Protein AF-A0A2N5D4L7-F1 (afdb_monomer_lite)

pLDDT: mean 73.31, std 12.95, range [41.28, 86.69]

Sequence (52 aa):
MLPADQHFSGCNAARAAGRESIPSWDPSYRESMDGDGDGLACEPYRGRSRRW

Secondary structure (DSSP, 8-state):
-PPP----SSHHHHHHTT--SEETTSTT--GGG-SS-SSEET--SS------

InterPro domains:
  IPR008613 Excalibur calcium-binding domain [PF05901] (8-43)
  IPR008613 Excalibur calcium-binding domain [SM00894] (7-43)

Foldseek 3Di:
DQPAQPPQVELVSCVVVVHAFQFQPHNVDDCVQVPPNPRTGSHDPPDPPPPD

Organism: NCBI:txid2055137

Structure (mmCIF, N/CA/C/O backbone):
data_AF-A0A2N5D4L7-F1
#
_entry.id   AF-A0A2N5D4L7-F1
#
loop_
_atom_site.group_PDB
_atom_site.id
_atom_site.type_symbol
_atom_site.label_atom_id
_atom_site.label_alt_id
_atom_site.label_comp_id
_atom_site.label_asym_id
_atom_site.label_entity_id
_atom_site.label_seq_id
_atom_site.pdbx_PDB_ins_code
_atom_site.Cartn_x
_atom_site.Cartn_y
_atom_site.Cartn_z
_atom_site.occupancy
_atom_site.B_iso_or_equiv
_atom_site.auth_seq_id
_atom_site.auth_comp_id
_atom_site.auth_asym_id
_atom_site.auth_atom_id
_atom_site.pdbx_PDB_model_num
ATOM 1 N N . MET A 1 1 ? 5.880 -20.954 -8.947 1.00 43.53 1 MET A N 1
ATOM 2 C CA . MET A 1 1 ? 6.286 -19.668 -9.549 1.00 43.53 1 MET A CA 1
ATOM 3 C C . MET A 1 1 ? 5.120 -18.710 -9.394 1.00 43.53 1 MET A C 1
ATOM 5 O O . MET A 1 1 ? 4.248 -18.682 -10.249 1.00 43.53 1 MET A O 1
ATOM 9 N N . LEU A 1 2 ? 5.030 -18.041 -8.243 1.00 56.22 2 LEU A N 1
ATOM 10 C CA . LEU A 1 2 ? 4.038 -16.984 -8.043 1.00 56.22 2 LEU A CA 1
ATOM 11 C C . LEU A 1 2 ? 4.522 -15.763 -8.837 1.00 56.22 2 LEU A C 1
ATOM 13 O O . LEU A 1 2 ? 5.734 -15.524 -8.837 1.00 56.22 2 LEU A O 1
ATOM 17 N N . PRO A 1 3 ? 3.642 -15.069 -9.576 1.00 50.72 3 PRO A N 1
ATOM 18 C CA . PRO A 1 3 ? 4.037 -13.923 -10.380 1.00 50.72 3 PRO A CA 1
ATOM 19 C C . PRO A 1 3 ? 4.779 -12.932 -9.485 1.00 50.72 3 PRO A C 1
ATOM 21 O O . PRO A 1 3 ? 4.333 -12.635 -8.377 1.00 50.72 3 PRO A O 1
ATOM 24 N N . ALA A 1 4 ? 5.957 -12.525 -9.957 1.00 54.12 4 ALA A N 1
ATOM 25 C CA . ALA A 1 4 ? 6.832 -11.581 -9.287 1.00 54.12 4 ALA A CA 1
ATOM 26 C C . ALA A 1 4 ? 6.040 -10.343 -8.865 1.00 54.12 4 ALA A C 1
ATOM 28 O O . ALA A 1 4 ? 5.145 -9.932 -9.606 1.00 54.12 4 ALA A O 1
ATOM 29 N N . ASP A 1 5 ? 6.386 -9.806 -7.689 1.00 60.91 5 ASP A N 1
ATOM 30 C CA . ASP A 1 5 ? 5.948 -8.515 -7.149 1.00 60.91 5 ASP A CA 1
ATOM 31 C C . ASP A 1 5 ? 5.479 -7.606 -8.278 1.00 60.91 5 ASP A C 1
ATOM 33 O O . ASP A 1 5 ? 6.260 -7.103 -9.096 1.00 60.91 5 ASP A O 1
ATOM 37 N N . GLN A 1 6 ? 4.163 -7.497 -8.402 1.00 66.75 6 GLN A N 1
ATOM 38 C CA . GLN A 1 6 ? 3.615 -6.591 -9.374 1.00 66.75 6 GLN A CA 1
ATOM 39 C C . GLN A 1 6 ? 3.878 -5.223 -8.782 1.00 66.75 6 GLN A C 1
ATOM 41 O O . GLN A 1 6 ? 3.184 -4.812 -7.856 1.00 66.75 6 GLN A O 1
ATOM 46 N N . HIS A 1 7 ? 4.921 -4.568 -9.289 1.00 69.12 7 HIS A N 1
ATOM 47 C CA . HIS A 1 7 ? 5.321 -3.216 -8.929 1.00 69.12 7 HIS A CA 1
ATOM 48 C C . HIS A 1 7 ? 4.209 -2.226 -9.299 1.00 69.12 7 HIS A C 1
ATOM 50 O O . HIS A 1 7 ? 4.317 -1.430 -10.232 1.00 69.12 7 HIS A O 1
ATOM 56 N N . PHE A 1 8 ? 3.094 -2.286 -8.582 1.00 73.56 8 PHE A N 1
ATOM 57 C CA . PHE A 1 8 ? 2.051 -1.297 -8.649 1.00 73.56 8 PHE A CA 1
ATOM 58 C C . PHE A 1 8 ? 2.635 -0.022 -8.061 1.00 73.56 8 PHE A C 1
ATOM 60 O O . PHE A 1 8 ? 3.184 -0.022 -6.963 1.00 73.56 8 PHE A O 1
ATOM 67 N N . SER A 1 9 ? 2.498 1.096 -8.768 1.00 78.75 9 SER A N 1
ATOM 68 C CA . SER A 1 9 ? 2.846 2.401 -8.195 1.00 78.75 9 SER A CA 1
ATOM 69 C C . SER A 1 9 ? 1.936 2.772 -7.013 1.00 78.75 9 SER A C 1
ATOM 71 O O . SER A 1 9 ? 2.212 3.723 -6.295 1.00 78.75 9 SER A O 1
ATOM 73 N N . GLY A 1 10 ? 0.844 2.028 -6.822 1.00 77.75 10 GLY A N 1
ATOM 74 C CA . GLY A 1 10 ? -0.097 2.157 -5.721 1.00 77.75 10 GLY A CA 1
ATOM 75 C C . GLY A 1 10 ? -1.386 1.393 -6.009 1.00 77.75 10 GLY A C 1
ATOM 76 O O . GLY A 1 10 ? -1.554 0.787 -7.073 1.00 77.75 10 GLY A O 1
ATOM 77 N N . CYS A 1 11 ? -2.344 1.495 -5.095 1.00 81.81 11 CYS A N 1
ATOM 78 C CA . CYS A 1 11 ? -3.608 0.768 -5.183 1.00 81.81 11 CYS A CA 1
ATOM 79 C C . CYS A 1 11 ? -4.465 1.095 -6.406 1.00 81.81 11 CYS A C 1
ATOM 81 O O . CYS A 1 11 ? -5.249 0.257 -6.843 1.00 81.81 11 CYS A O 1
ATOM 83 N N . ASN A 1 12 ? -4.278 2.266 -7.017 1.00 82.81 12 ASN A N 1
ATOM 84 C CA . ASN A 1 12 ? -4.920 2.592 -8.291 1.00 82.81 12 ASN A CA 1
ATOM 85 C C . ASN A 1 12 ? -4.423 1.697 -9.433 1.00 82.81 12 ASN A C 1
ATOM 87 O O . ASN A 1 12 ? -5.229 1.213 -10.223 1.00 82.81 12 ASN A O 1
ATOM 91 N N . ALA A 1 13 ? -3.113 1.440 -9.502 1.00 84.00 13 ALA A N 1
ATOM 92 C CA . ALA A 1 13 ? -2.533 0.562 -10.515 1.00 84.00 13 ALA A CA 1
ATOM 93 C C . ALA A 1 13 ? -2.901 -0.906 -10.257 1.00 84.00 13 ALA A C 1
ATOM 95 O O . ALA A 1 13 ? -3.233 -1.623 -11.198 1.00 84.00 13 ALA A O 1
ATOM 96 N N . ALA A 1 14 ? -2.911 -1.330 -8.988 1.00 83.12 14 ALA A N 1
ATOM 97 C CA . ALA A 1 14 ? -3.367 -2.662 -8.597 1.00 83.12 14 ALA A CA 1
ATOM 98 C C . ALA A 1 14 ? -4.820 -2.898 -9.033 1.00 83.12 14 ALA A C 1
ATOM 100 O O . ALA A 1 14 ? -5.105 -3.849 -9.761 1.00 83.12 14 ALA A O 1
ATOM 101 N N . ARG A 1 15 ? -5.718 -1.960 -8.705 1.00 80.62 15 ARG A N 1
ATOM 102 C CA . ARG A 1 15 ? -7.136 -2.024 -9.074 1.00 80.62 15 ARG A CA 1
ATOM 103 C C . ARG A 1 15 ? -7.351 -1.992 -10.587 1.00 80.62 15 ARG A C 1
ATOM 105 O O . ARG A 1 15 ? -8.176 -2.743 -11.094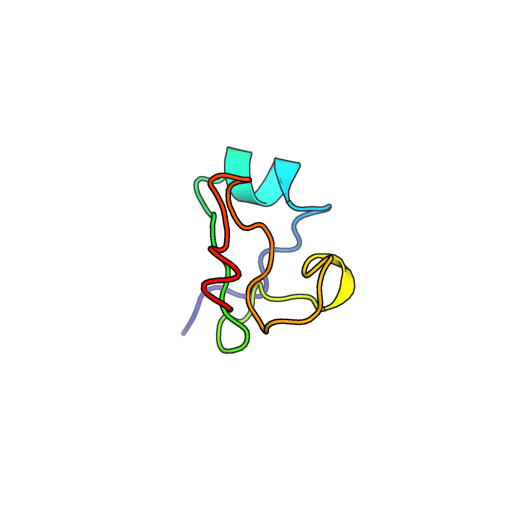 1.00 80.62 15 ARG A O 1
ATOM 112 N N . ALA A 1 16 ? -6.585 -1.182 -11.321 1.00 83.38 16 ALA A N 1
ATOM 113 C CA . ALA A 1 16 ? -6.623 -1.161 -12.786 1.00 83.38 16 ALA A CA 1
ATOM 114 C C . ALA A 1 16 ? -6.176 -2.498 -13.406 1.00 83.38 16 ALA A C 1
ATOM 116 O O . ALA A 1 16 ? -6.673 -2.888 -14.459 1.00 83.38 16 ALA A O 1
ATOM 117 N N . ALA A 1 17 ? -5.278 -3.219 -12.733 1.00 80.44 17 ALA A N 1
ATOM 118 C CA . ALA A 1 17 ? -4.860 -4.569 -13.098 1.00 80.44 17 ALA A CA 1
ATOM 119 C C . ALA A 1 17 ? -5.788 -5.674 -12.549 1.00 80.44 17 ALA A C 1
ATOM 121 O O . ALA A 1 17 ? -5.448 -6.852 -12.661 1.00 80.44 17 ALA A O 1
ATOM 122 N N . GLY A 1 18 ? -6.927 -5.320 -11.938 1.00 79.38 18 GLY A N 1
ATOM 123 C CA . GLY A 1 18 ? -7.871 -6.273 -11.347 1.00 79.38 18 GLY A CA 1
ATOM 124 C C . GLY A 1 18 ? -7.375 -6.942 -10.061 1.00 79.38 18 GLY A C 1
ATOM 125 O O . GLY A 1 18 ? -7.854 -8.014 -9.708 1.00 79.38 18 GLY A O 1
ATOM 126 N N . ARG A 1 19 ? -6.393 -6.345 -9.377 1.00 78.62 19 ARG A N 1
ATOM 127 C CA . ARG A 1 19 ? -5.905 -6.779 -8.062 1.00 78.62 19 ARG A CA 1
ATOM 128 C C . ARG A 1 19 ? -6.382 -5.803 -6.994 1.00 78.62 19 ARG A C 1
ATOM 130 O O . ARG A 1 19 ? -5.937 -4.661 -6.916 1.00 78.62 19 ARG A O 1
ATOM 137 N N . GLU A 1 20 ? -7.305 -6.276 -6.178 1.00 77.75 20 GLU A N 1
ATOM 138 C CA . GLU A 1 20 ? -7.864 -5.596 -5.013 1.00 77.75 20 GLU A CA 1
ATOM 139 C C . GLU A 1 20 ? -7.756 -6.528 -3.801 1.00 77.75 20 GLU A C 1
ATOM 141 O O . GLU A 1 20 ? -7.688 -7.744 -3.982 1.00 77.75 20 GLU A O 1
ATOM 146 N N . SER A 1 21 ? -7.713 -5.969 -2.586 1.00 79.94 21 SER A N 1
ATOM 147 C CA . SER A 1 21 ? -7.547 -6.741 -1.341 1.00 79.94 21 SER A CA 1
ATOM 148 C C . SER A 1 21 ? -6.317 -7.656 -1.369 1.00 79.94 21 SER A C 1
ATOM 150 O O . SER A 1 21 ? -6.436 -8.876 -1.279 1.00 79.94 21 SER A O 1
ATOM 152 N N . ILE A 1 22 ? -5.135 -7.065 -1.544 1.00 83.19 22 ILE A N 1
ATOM 153 C CA . ILE A 1 22 ? -3.858 -7.776 -1.601 1.00 83.19 22 ILE A CA 1
ATOM 154 C C . ILE A 1 22 ? -3.459 -8.171 -0.173 1.00 83.19 22 ILE A C 1
ATOM 156 O O . ILE A 1 22 ? -3.123 -7.293 0.618 1.00 83.19 22 ILE A O 1
ATOM 160 N N . PRO A 1 23 ? -3.471 -9.459 0.187 1.00 84.88 23 PRO A N 1
ATOM 161 C CA . PRO A 1 23 ? -3.137 -9.879 1.541 1.00 84.88 23 PRO A CA 1
ATOM 162 C C . PRO A 1 23 ? -1.628 -9.891 1.787 1.00 84.88 23 PRO A C 1
ATOM 164 O O . PRO A 1 23 ? -0.855 -10.070 0.855 1.00 84.88 23 PRO A O 1
ATOM 167 N N . SER A 1 24 ? -1.210 -9.802 3.049 1.00 84.81 24 SER A N 1
ATOM 168 C CA . SER A 1 24 ? 0.198 -9.764 3.481 1.00 84.81 24 SER A CA 1
ATOM 169 C C . SER A 1 24 ? 1.074 -10.934 3.021 1.00 84.81 24 SER A C 1
ATOM 171 O O . SER A 1 24 ? 2.295 -10.806 2.956 1.00 84.81 24 SER A O 1
ATOM 173 N N . TRP A 1 25 ? 0.471 -12.073 2.678 1.00 81.50 25 TRP A N 1
ATOM 174 C CA . TRP A 1 25 ? 1.173 -13.227 2.107 1.00 81.50 25 TRP A CA 1
ATOM 175 C C . TRP A 1 25 ? 1.327 -13.165 0.581 1.00 81.50 25 TRP A C 1
ATOM 177 O O . TRP A 1 25 ? 2.012 -14.012 0.003 1.00 81.50 25 TRP A O 1
ATOM 187 N N . ASP A 1 26 ? 0.674 -12.216 -0.089 1.00 83.56 26 ASP A N 1
ATOM 188 C CA . ASP A 1 26 ? 0.817 -12.009 -1.525 1.00 83.56 26 ASP A CA 1
ATOM 189 C C . ASP A 1 26 ? 2.133 -11.272 -1.810 1.00 83.56 26 ASP A C 1
ATOM 191 O O . ASP A 1 26 ? 2.433 -10.268 -1.166 1.00 83.56 26 ASP A O 1
ATOM 195 N N . PRO A 1 27 ? 2.925 -11.711 -2.799 1.00 80.56 27 PRO A N 1
ATOM 196 C CA . PRO A 1 27 ? 4.163 -11.027 -3.166 1.00 80.56 27 PRO A CA 1
ATOM 197 C C . PRO A 1 27 ? 3.944 -9.606 -3.704 1.00 80.56 27 PRO A C 1
ATOM 199 O O . PRO A 1 27 ? 4.908 -8.866 -3.830 1.00 80.56 27 PRO A O 1
ATOM 202 N N . SER A 1 28 ? 2.714 -9.218 -4.047 1.00 79.06 28 SER A N 1
ATOM 203 C CA . SER A 1 28 ? 2.365 -7.845 -4.434 1.00 79.06 28 SER A CA 1
ATOM 204 C C . SER A 1 28 ? 2.039 -6.957 -3.226 1.00 79.06 28 SER A C 1
ATOM 206 O O . SER A 1 28 ? 1.758 -5.770 -3.408 1.00 79.06 28 SER A O 1
ATOM 208 N N . TYR A 1 29 ? 2.014 -7.515 -2.010 1.00 83.88 29 TYR A N 1
ATOM 209 C CA . TYR A 1 29 ? 1.735 -6.766 -0.793 1.00 83.88 29 TYR A CA 1
ATOM 210 C C . TYR A 1 29 ? 2.878 -5.822 -0.462 1.00 83.88 29 TYR A C 1
ATOM 212 O O . TYR A 1 29 ? 4.054 -6.189 -0.443 1.00 83.88 29 TYR A O 1
ATOM 220 N N . ARG A 1 30 ? 2.511 -4.585 -0.141 1.00 82.62 30 ARG A N 1
ATOM 221 C CA . ARG A 1 30 ? 3.433 -3.565 0.336 1.00 82.62 30 ARG A CA 1
ATOM 222 C C . ARG A 1 30 ?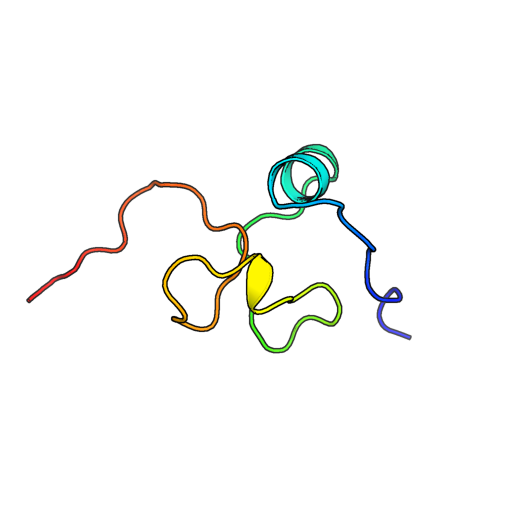 2.770 -2.861 1.502 1.00 82.62 30 ARG A C 1
ATOM 224 O O . ARG A 1 30 ? 1.662 -2.364 1.354 1.00 82.62 30 ARG A O 1
ATOM 231 N N . GLU A 1 31 ? 3.477 -2.765 2.621 1.00 80.62 31 GLU A N 1
ATOM 232 C CA . GLU A 1 31 ? 3.000 -2.051 3.813 1.00 80.62 31 GLU A CA 1
ATOM 233 C C . GLU A 1 31 ? 2.660 -0.585 3.495 1.00 80.62 31 GLU A C 1
ATOM 235 O O . GLU A 1 31 ? 1.702 -0.036 4.009 1.00 80.62 31 GLU A O 1
ATOM 240 N N . SER A 1 32 ? 3.354 0.035 2.533 1.00 80.25 32 SER A N 1
ATOM 241 C CA . SER A 1 32 ? 3.020 1.384 2.051 1.00 80.25 32 SER A CA 1
ATOM 242 C C . SER A 1 32 ? 1.689 1.489 1.287 1.00 80.25 32 SER A C 1
ATOM 244 O O . SER A 1 32 ? 1.228 2.598 1.020 1.00 80.25 32 SER A O 1
ATOM 246 N N . MET A 1 33 ? 1.094 0.361 0.890 1.00 80.06 33 MET A N 1
ATOM 247 C CA . MET A 1 33 ? -0.230 0.264 0.262 1.00 80.06 33 MET A CA 1
ATOM 248 C C . MET A 1 33 ? -1.327 -0.169 1.243 1.00 80.06 33 MET A C 1
ATOM 250 O O . MET A 1 33 ? -2.510 -0.096 0.898 1.00 80.06 33 MET A O 1
ATOM 254 N N . ASP A 1 34 ? -0.932 -0.627 2.427 1.00 81.56 34 ASP A N 1
ATOM 255 C CA . ASP A 1 34 ? -1.798 -0.949 3.550 1.00 81.56 34 ASP A CA 1
ATOM 256 C C . ASP A 1 34 ? -1.894 0.297 4.441 1.00 81.56 34 ASP A C 1
ATOM 258 O O . ASP A 1 34 ? -1.036 0.581 5.275 1.00 81.56 34 ASP A O 1
ATOM 262 N N . GLY A 1 35 ? -2.901 1.124 4.161 1.00 77.19 35 GLY A N 1
ATOM 263 C CA . GLY A 1 35 ? -3.045 2.430 4.802 1.00 77.19 35 GLY A CA 1
ATOM 264 C C . GLY A 1 35 ? -3.374 2.351 6.294 1.00 77.19 35 GLY A C 1
ATOM 265 O O . GLY A 1 35 ? -3.148 3.331 7.006 1.00 77.19 35 GLY A O 1
ATOM 266 N N . ASP A 1 36 ? -3.913 1.225 6.758 1.00 80.12 36 ASP A N 1
ATOM 267 C CA . ASP A 1 36 ? -4.323 0.983 8.140 1.00 80.12 36 ASP A CA 1
ATOM 268 C C . ASP A 1 36 ? -3.517 -0.109 8.859 1.00 80.12 36 ASP A C 1
ATOM 270 O O . ASP A 1 36 ? -3.612 -0.211 10.085 1.00 80.12 36 ASP A O 1
ATOM 274 N N . GLY A 1 37 ? -2.644 -0.825 8.150 1.00 80.94 37 GLY A N 1
ATOM 275 C CA . GLY A 1 37 ? -1.693 -1.778 8.720 1.00 80.94 37 GLY A CA 1
ATOM 276 C C . GLY A 1 37 ? -2.352 -3.071 9.198 1.00 80.94 37 GLY A C 1
ATOM 277 O O . GLY A 1 37 ? -1.852 -3.698 10.137 1.00 80.94 37 GLY A O 1
ATOM 278 N N . ASP A 1 38 ? -3.500 -3.440 8.630 1.00 82.81 38 ASP A N 1
ATOM 279 C CA . ASP A 1 38 ? -4.270 -4.617 9.040 1.00 82.81 38 ASP A CA 1
ATOM 280 C C . ASP A 1 38 ? -3.819 -5.910 8.330 1.00 82.81 38 ASP A C 1
ATOM 282 O O . ASP A 1 38 ? -4.280 -7.011 8.655 1.00 82.81 38 ASP A O 1
ATOM 286 N N . GLY A 1 39 ? -2.857 -5.789 7.411 1.00 85.44 39 GLY A N 1
ATOM 287 C CA . GLY A 1 39 ? -2.315 -6.873 6.609 1.00 85.44 39 GLY A CA 1
ATOM 288 C C . GLY A 1 39 ? -3.035 -7.070 5.278 1.00 85.44 39 GLY A C 1
ATOM 289 O O . GLY A 1 39 ? -2.797 -8.092 4.624 1.00 85.44 39 GLY A O 1
ATOM 290 N N . LEU A 1 40 ? -3.891 -6.137 4.859 1.00 85.25 40 LEU A N 1
ATOM 291 C CA . LEU A 1 40 ? -4.532 -6.133 3.551 1.00 85.25 40 LEU A CA 1
ATOM 292 C C . LEU A 1 40 ? -4.325 -4.788 2.847 1.00 85.25 40 LEU A C 1
ATOM 294 O O . LEU A 1 40 ? -4.915 -3.760 3.147 1.00 85.25 40 LEU A O 1
ATOM 298 N N . ALA A 1 41 ? -3.504 -4.813 1.805 1.00 86.69 41 ALA A N 1
ATOM 299 C CA . ALA A 1 41 ? -3.2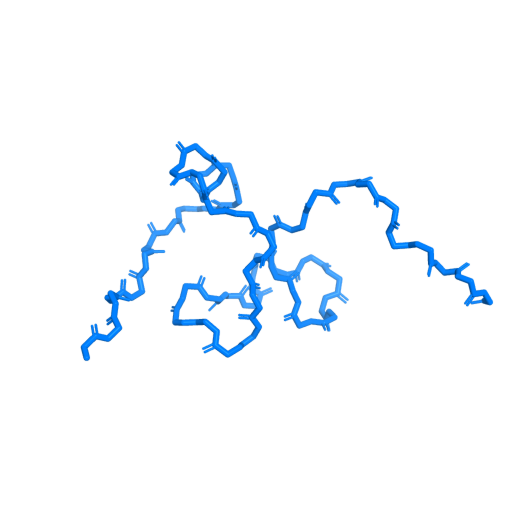68 -3.659 0.961 1.00 86.69 41 ALA A CA 1
ATOM 300 C C . ALA A 1 41 ? -4.385 -3.475 -0.078 1.00 86.69 41 ALA A C 1
ATOM 302 O O . ALA A 1 41 ? -4.960 -4.428 -0.613 1.00 86.69 41 ALA A O 1
ATOM 303 N N . CYS A 1 42 ? -4.628 -2.220 -0.463 1.00 82.94 42 CYS A N 1
ATOM 304 C CA . CYS A 1 42 ? -5.518 -1.872 -1.577 1.00 82.94 42 CYS A CA 1
ATOM 305 C C . CYS A 1 42 ? -6.954 -2.376 -1.442 1.00 82.94 42 CYS A C 1
ATOM 307 O O . CYS A 1 42 ? -7.626 -2.683 -2.436 1.00 82.94 42 CYS A O 1
ATOM 309 N N . GLU A 1 43 ? -7.428 -2.420 -0.206 1.00 77.75 43 GLU A N 1
ATOM 310 C 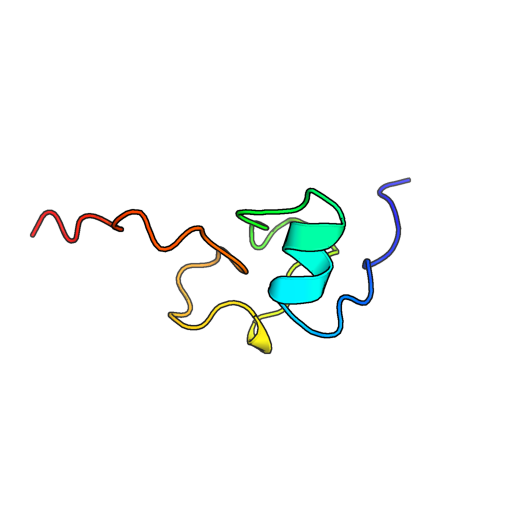CA . GLU A 1 43 ? -8.785 -2.807 0.119 1.00 77.75 43 GLU A CA 1
ATOM 311 C C . GLU A 1 43 ? -9.804 -1.879 -0.566 1.00 77.75 43 GLU A C 1
ATOM 313 O O . GLU A 1 43 ? -9.578 -0.669 -0.726 1.00 77.75 43 GLU A O 1
ATOM 318 N N . PRO A 1 44 ? -10.953 -2.400 -1.014 1.00 67.25 44 PRO A N 1
ATOM 319 C CA . PRO A 1 44 ? -12.075 -1.546 -1.354 1.00 67.25 44 PRO A CA 1
ATOM 320 C C . PRO A 1 44 ? -12.573 -0.844 -0.080 1.00 67.25 44 PRO A C 1
ATOM 322 O O . PRO A 1 44 ? -12.791 -1.490 0.938 1.00 67.25 44 PRO A O 1
ATOM 325 N N . TYR A 1 45 ? -12.862 0.463 -0.156 1.00 59.34 45 TYR A N 1
ATOM 326 C CA . TYR A 1 45 ? -13.455 1.296 0.916 1.00 59.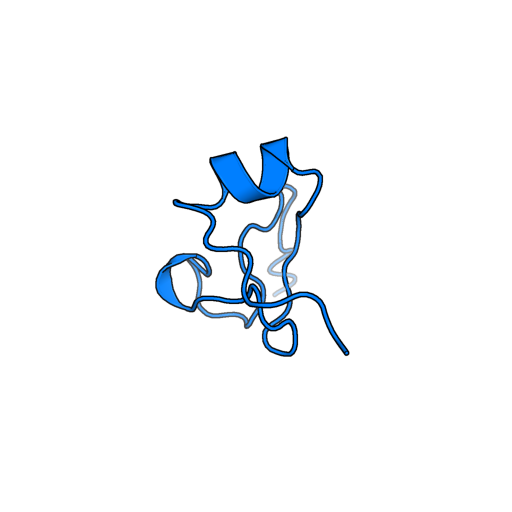34 45 TYR A CA 1
ATOM 327 C C . TYR A 1 45 ? -14.845 0.826 1.416 1.00 59.34 45 TYR A C 1
ATOM 329 O O . TYR A 1 45 ? -15.589 1.577 2.049 1.00 59.34 45 TYR A O 1
ATOM 337 N N . ARG A 1 46 ? -15.252 -0.412 1.132 1.00 54.50 46 ARG A N 1
ATOM 338 C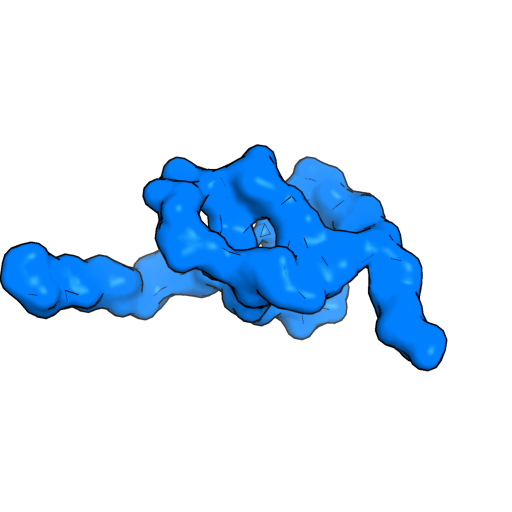 CA . ARG A 1 46 ? -16.495 -1.008 1.610 1.00 54.50 46 ARG A CA 1
ATOM 339 C C . ARG A 1 46 ? -16.287 -1.592 3.000 1.00 54.50 46 ARG A C 1
ATOM 341 O O . ARG A 1 46 ? -16.331 -2.797 3.187 1.00 54.50 46 ARG A O 1
ATOM 348 N N . GLY A 1 47 ? -16.092 -0.683 3.951 1.00 50.06 47 GLY A N 1
ATOM 349 C CA . GLY A 1 47 ? -16.350 -0.895 5.366 1.00 50.06 47 GLY A CA 1
ATOM 350 C C . GLY A 1 47 ? -15.698 -2.138 5.950 1.00 50.06 47 GLY A C 1
ATOM 351 O O . GLY A 1 47 ? -16.368 -3.151 6.152 1.00 50.06 47 GLY A O 1
ATOM 352 N N . ARG A 1 48 ? -14.456 -1.999 6.418 1.00 53.69 48 ARG A N 1
ATOM 353 C CA . ARG A 1 48 ? -14.104 -2.691 7.653 1.00 53.69 48 ARG A CA 1
ATOM 354 C C . ARG A 1 48 ? -15.000 -2.128 8.739 1.00 53.69 48 ARG A C 1
ATOM 356 O O . ARG A 1 48 ? -14.759 -1.089 9.346 1.00 53.69 48 ARG A O 1
ATOM 363 N N . SER A 1 49 ? -16.114 -2.825 8.898 1.00 54.03 49 SER A N 1
ATOM 364 C CA . SER A 1 49 ? -16.763 -3.075 10.159 1.00 54.03 49 SER A CA 1
ATOM 365 C C . SER A 1 49 ? -15.704 -3.165 11.256 1.00 54.03 49 SER A C 1
ATOM 367 O O . SER A 1 49 ? -15.248 -4.253 11.602 1.00 54.03 49 SER A O 1
ATOM 369 N N . ARG A 1 50 ? -15.388 -2.029 11.877 1.00 51.12 50 ARG A N 1
ATOM 370 C CA . ARG A 1 50 ? -15.239 -2.001 13.327 1.00 51.12 50 ARG A CA 1
ATOM 371 C C . ARG A 1 50 ? -16.610 -2.351 13.883 1.00 51.12 50 ARG A C 1
ATOM 373 O O . ARG A 1 50 ? -17.420 -1.504 14.242 1.00 51.12 50 ARG A O 1
ATOM 380 N N . ARG A 1 51 ? -16.932 -3.640 13.807 1.00 51.66 51 ARG A N 1
ATOM 381 C CA . ARG A 1 51 ? -17.842 -4.222 14.764 1.00 51.66 51 ARG A CA 1
ATOM 382 C C . ARG A 1 51 ? -16.993 -4.228 16.030 1.00 51.66 51 ARG A C 1
ATOM 384 O O . ARG A 1 51 ? -16.057 -5.020 16.089 1.00 51.66 51 ARG A O 1
ATOM 391 N N . TRP A 1 52 ? -17.347 -3.314 16.936 1.00 41.28 52 TRP A N 1
ATOM 392 C CA . TRP A 1 52 ? -16.775 -3.027 18.260 1.00 41.28 52 TRP A CA 1
ATOM 393 C C . TRP A 1 52 ? -15.767 -1.879 18.311 1.00 41.28 52 TRP A C 1
ATOM 395 O O . TRP A 1 52 ? -14.693 -1.972 17.680 1.00 41.28 52 TRP A O 1
#

Radius of gyration: 11.26 Å; chains: 1; bounding box: 25×22×31 Å